Protein AF-0000000082408705 (afdb_homodimer)

Foldseek 3Di:
DQDLPPVSLVVVLVVCVVVVVVVSNVVSVVVVVVVVVVVVVVVVVVCVVPPDPPPVVVVVVVPPPPPDDDPDPPPPPDDDDDPD/DQDLPPVSLVVVLVVCVVVVVVVSNVVSVVVVVVVVVVVVVVVVVVCVVPPPPPPVVVVVVVPPPPPPDDPDPPPPPDDPDDDD

Organism: Rhodococcus erythropolis (NCBI:txid1833)

pLDDT: mean 76.35, std 26.1, range [29.44, 98.88]

Secondary structure (DSSP, 8-state):
----SHHHHHHHHHHHHHHT-HHHHHHHHHHHHHHHHHHHHHHHHHHHHHS---HHHHHTTT----------------------/----SHHHHHHHHHHHHHHT-HHHHHHHHHHHHHHHHHHHHHHHHHHHHHS---HHHHHTTT----------------------

Nearest PDB structures (foldseek):
  1s3q-assembly1_J-2  TM=5.072E-01  e=6.634E+00  Archaeoglobus fulgidus
  2jd7-assembly1_L  TM=4.928E-01  e=8.200E+00  Pyrococcus furiosus
  1s3q-assembly1_J-2  TM=5.118E-01  e=5.407E+00  Archaeoglobus fulgidus
  2jd7-assembly1_L  TM=4.930E-01  e=8.257E+00  Pyrococcus furiosus

Radius of gyration: 36.22 Å; Cα contacts (8 Å, |Δi|>4): 75; chains: 2; bounding box: 124×94×72 Å

Structure (mmCIF, N/CA/C/O backbone):
data_AF-0000000082408705-model_v1
#
loop_
_entity.id
_entity.type
_entity.pdbx_description
1 polymer 'Uncharacterized protein'
#
loop_
_atom_site.group_PDB
_atom_site.id
_atom_site.type_symbol
_atom_site.label_atom_id
_atom_site.label_alt_id
_atom_site.label_comp_id
_atom_site.label_asym_id
_atom_site.label_entity_id
_atom_site.label_seq_id
_atom_site.pdbx_PDB_ins_code
_atom_site.Cartn_x
_atom_site.Cartn_y
_atom_site.Cartn_z
_atom_site.occupancy
_atom_site.B_iso_or_equiv
_atom_site.auth_seq_id
_atom_site.auth_comp_id
_atom_site.auth_asym_id
_atom_site.auth_atom_id
_atom_site.pdbx_PDB_model_num
ATOM 1 N N . MET A 1 1 ? 10.82 -7.672 -14.852 1 83.12 1 MET A N 1
ATOM 2 C CA . MET A 1 1 ? 10.125 -6.781 -13.922 1 83.12 1 MET A CA 1
ATOM 3 C C . MET A 1 1 ? 8.633 -6.73 -14.234 1 83.12 1 MET A C 1
ATOM 5 O O . MET A 1 1 ? 8.242 -6.574 -15.391 1 83.12 1 MET A O 1
ATOM 9 N N . THR A 1 2 ? 7.863 -6.93 -13.172 1 97.81 2 THR A N 1
ATOM 10 C CA . THR A 1 2 ? 6.41 -6.996 -13.289 1 97.81 2 THR A CA 1
ATOM 11 C C . THR A 1 2 ? 5.809 -5.598 -13.367 1 97.81 2 THR A C 1
ATOM 13 O O . THR A 1 2 ? 6.207 -4.703 -12.617 1 97.81 2 THR A O 1
ATOM 16 N N . ASP A 1 3 ? 4.969 -5.367 -14.352 1 98.31 3 ASP A N 1
ATOM 17 C CA . ASP A 1 3 ? 4.242 -4.105 -14.461 1 98.31 3 ASP A CA 1
ATOM 18 C C . ASP A 1 3 ? 3.188 -3.984 -13.359 1 98.31 3 ASP A C 1
ATOM 20 O O . ASP A 1 3 ? 2.188 -4.707 -13.367 1 98.31 3 ASP A O 1
ATOM 24 N N . LEU A 1 4 ? 3.408 -3.07 -12.5 1 98.62 4 LEU A N 1
ATOM 25 C CA . LEU A 1 4 ? 2.492 -2.924 -11.375 1 98.62 4 LEU A CA 1
ATOM 26 C C . LEU A 1 4 ? 1.741 -1.599 -11.453 1 98.62 4 LEU A C 1
ATOM 28 O O . LEU A 1 4 ? 1.28 -1.079 -10.43 1 98.62 4 LEU A O 1
ATOM 32 N N . SER A 1 5 ? 1.693 -1.065 -12.633 1 98.38 5 SER A N 1
ATOM 33 C CA . SER A 1 5 ? 0.764 0.032 -12.883 1 98.38 5 SER A CA 1
ATOM 34 C C . SER A 1 5 ? -0.682 -0.412 -12.688 1 98.38 5 SER A C 1
ATOM 36 O O . SER A 1 5 ? -0.959 -1.606 -12.57 1 98.38 5 SER A O 1
ATOM 38 N N . PRO A 1 6 ? -1.569 0.552 -12.617 1 98.5 6 PRO A N 1
ATOM 39 C CA . PRO A 1 6 ? -2.967 0.141 -12.461 1 98.5 6 PRO A CA 1
ATOM 40 C C . PRO A 1 6 ? -3.424 -0.822 -13.555 1 98.5 6 PRO A C 1
ATOM 42 O O . PRO A 1 6 ? -4.113 -1.805 -13.273 1 98.5 6 PRO A O 1
ATOM 45 N N . GLN A 1 7 ? -3.059 -0.519 -14.703 1 98.25 7 GLN A N 1
ATOM 46 C CA . GLN A 1 7 ? -3.432 -1.389 -15.812 1 98.25 7 GLN A CA 1
ATOM 47 C C . GLN A 1 7 ? -2.74 -2.744 -15.703 1 98.25 7 GLN A C 1
ATOM 49 O O . GLN A 1 7 ? -3.35 -3.781 -15.969 1 98.25 7 GLN A O 1
ATOM 54 N N . GLY A 1 8 ? -1.463 -2.748 -15.359 1 98.69 8 GLY A N 1
ATOM 55 C CA . GLY A 1 8 ? -0.741 -3.996 -15.156 1 98.69 8 GLY A CA 1
ATOM 56 C C . GLY A 1 8 ? -1.348 -4.871 -14.078 1 98.69 8 GLY A C 1
ATOM 57 O O . GLY A 1 8 ? -1.511 -6.078 -14.266 1 98.69 8 GLY A O 1
ATOM 58 N N . ARG A 1 9 ? -1.718 -4.234 -13.008 1 98.75 9 ARG A N 1
ATOM 59 C CA . ARG A 1 9 ? -2.336 -4.961 -11.898 1 98.75 9 ARG A CA 1
ATOM 60 C C . ARG A 1 9 ? -3.682 -5.547 -12.312 1 98.75 9 ARG A C 1
ATOM 62 O O . ARG A 1 9 ? -4.008 -6.68 -11.961 1 98.75 9 ARG A O 1
ATOM 69 N N . ALA A 1 10 ? -4.406 -4.812 -13.094 1 98.62 10 ALA A N 1
ATOM 70 C CA . ALA A 1 10 ? -5.695 -5.293 -13.586 1 98.62 10 ALA A CA 1
ATOM 71 C C . ALA A 1 10 ? -5.523 -6.531 -14.461 1 98.62 10 ALA A C 1
ATOM 73 O O . ALA A 1 10 ? -6.277 -7.496 -14.344 1 98.62 10 ALA A O 1
ATOM 74 N N . HIS A 1 11 ? -4.488 -6.41 -15.266 1 98.75 11 HIS A N 1
ATOM 75 C CA . HIS A 1 11 ? -4.207 -7.547 -16.141 1 98.75 11 HIS A CA 1
ATOM 76 C C . HIS A 1 11 ? -3.758 -8.766 -15.336 1 98.75 11 HIS A C 1
ATOM 78 O O . HIS A 1 11 ? -4.23 -9.875 -15.57 1 98.75 11 HIS A O 1
ATOM 84 N N . LEU A 1 12 ? -2.914 -8.5 -14.375 1 98.75 12 LEU A N 1
ATOM 85 C CA . LEU A 1 12 ? -2.434 -9.57 -13.508 1 98.75 12 LEU A CA 1
ATOM 86 C C . LEU A 1 12 ? -3.588 -10.219 -12.75 1 98.75 12 LEU A C 1
ATOM 88 O O . LEU A 1 12 ? -3.672 -11.445 -12.664 1 98.75 12 LEU A O 1
ATOM 92 N N . ARG A 1 13 ? -4.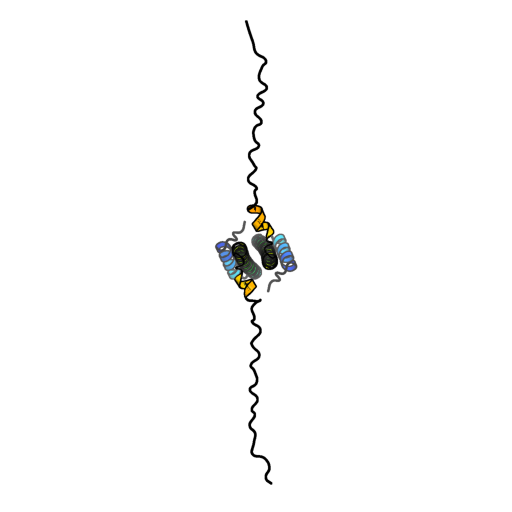441 -9.438 -12.32 1 98.69 13 ARG A N 1
ATOM 93 C CA . ARG A 1 13 ? -5.586 -9.938 -11.562 1 98.69 13 ARG A CA 1
ATOM 94 C C . ARG A 1 13 ? -6.488 -10.805 -12.438 1 98.69 13 ARG A C 1
ATOM 96 O O . ARG A 1 13 ? -6.926 -11.875 -12.016 1 98.69 13 ARG A O 1
ATOM 103 N N . LYS A 1 14 ? -6.727 -10.336 -13.562 1 98.75 14 LYS A N 1
ATOM 104 C CA . LYS A 1 14 ? -7.562 -11.094 -14.492 1 98.75 14 LYS A CA 1
ATOM 105 C C . LYS A 1 14 ? -6.953 -12.461 -14.789 1 98.75 14 LYS A C 1
ATOM 107 O O . LYS A 1 14 ? -7.652 -13.477 -14.773 1 98.75 14 LYS A O 1
ATOM 112 N N . ASN A 1 15 ? -5.676 -12.477 -15.086 1 98.56 15 ASN A N 1
ATOM 113 C CA . ASN A 1 15 ? -4.977 -13.734 -15.336 1 98.56 15 ASN A CA 1
ATOM 114 C C . ASN A 1 15 ? -5.035 -14.664 -14.133 1 98.56 15 ASN A C 1
ATOM 116 O O . ASN A 1 15 ? -5.312 -15.852 -14.273 1 98.56 15 ASN A O 1
ATOM 120 N N . ALA A 1 16 ? -4.809 -14.102 -13.008 1 98.62 16 ALA A N 1
ATOM 121 C CA . ALA A 1 16 ? -4.828 -14.883 -11.766 1 98.62 16 ALA A CA 1
ATOM 122 C C . ALA A 1 16 ? -6.203 -15.492 -11.531 1 98.62 16 ALA A C 1
ATOM 124 O O . ALA A 1 16 ? -6.312 -16.656 -11.133 1 98.62 16 ALA A O 1
ATOM 125 N N . GLN A 1 17 ? -7.219 -14.688 -11.812 1 98.44 17 GLN A N 1
ATOM 126 C CA . GLN A 1 17 ? -8.586 -15.188 -11.68 1 98.44 17 GLN A CA 1
ATOM 127 C C . GLN A 1 17 ? -8.844 -16.328 -12.656 1 98.44 17 GLN A C 1
ATOM 129 O O . GLN A 1 17 ? -9.461 -17.344 -12.289 1 98.44 17 GLN A O 1
ATOM 134 N N . SER A 1 18 ? -8.398 -16.125 -13.836 1 98.5 18 SER A N 1
ATOM 135 C CA . SER A 1 18 ? -8.617 -17.125 -14.875 1 98.5 18 SER A CA 1
ATOM 136 C C . SER A 1 18 ? -7.938 -18.453 -14.523 1 98.5 18 SER A C 1
ATOM 138 O O . SER A 1 18 ? -8.461 -19.516 -14.828 1 98.5 18 SER A O 1
ATOM 140 N N . TYR A 1 19 ? -6.844 -18.422 -13.867 1 97.5 19 TYR A N 1
ATOM 141 C CA . TYR A 1 19 ? -6.055 -19.609 -13.555 1 97.5 19 TYR A CA 1
ATOM 142 C C . TYR A 1 19 ? -6.332 -20.094 -12.133 1 97.5 19 TYR A C 1
ATOM 144 O O . TYR A 1 19 ? -5.773 -21.094 -11.695 1 97.5 19 TYR A O 1
ATOM 152 N N . GLY A 1 20 ? -7.098 -19.422 -11.391 1 97.5 20 GLY A N 1
ATOM 153 C CA . GLY A 1 20 ? -7.5 -19.844 -10.055 1 97.5 20 GLY A CA 1
ATOM 154 C C . GLY A 1 20 ? -6.438 -19.578 -9.008 1 97.5 20 GLY A C 1
ATOM 155 O O . GLY A 1 20 ? -6.32 -20.328 -8.031 1 97.5 20 GLY A O 1
ATOM 156 N N . ASP A 1 21 ? -5.59 -18.547 -9.211 1 97.75 21 ASP A N 1
ATOM 157 C CA . ASP A 1 21 ? -4.559 -18.172 -8.25 1 97.75 21 ASP A CA 1
ATOM 158 C C . ASP A 1 21 ? -5.109 -17.188 -7.211 1 97.75 21 ASP A C 1
ATOM 160 O O . ASP A 1 21 ? -4.922 -15.984 -7.324 1 97.75 21 ASP A O 1
ATOM 164 N N . ASP A 1 22 ? -5.602 -17.781 -6.25 1 97.94 22 ASP A N 1
ATOM 165 C CA . ASP A 1 22 ? -6.301 -17 -5.23 1 97.94 22 ASP A CA 1
ATOM 166 C C . ASP A 1 22 ? -5.32 -16.172 -4.402 1 97.94 22 ASP A C 1
ATOM 168 O O . ASP A 1 22 ? -5.656 -15.078 -3.938 1 97.94 22 ASP A O 1
ATOM 172 N N . VAL A 1 23 ? -4.137 -16.703 -4.262 1 98.56 23 VAL A N 1
ATOM 173 C CA . VAL A 1 23 ? -3.137 -15.992 -3.473 1 98.56 23 VAL A CA 1
ATOM 174 C C . VAL A 1 23 ? -2.766 -14.68 -4.168 1 98.56 23 VAL A C 1
ATOM 176 O O . VAL A 1 23 ? -2.77 -13.617 -3.543 1 98.56 23 VAL A O 1
ATOM 179 N N . LEU A 1 24 ? -2.516 -14.789 -5.402 1 98.69 24 LEU A N 1
ATOM 180 C CA . LEU A 1 24 ? -2.129 -13.594 -6.145 1 98.69 24 LEU A CA 1
ATOM 181 C C . LEU A 1 24 ? -3.281 -12.602 -6.211 1 98.69 24 LEU A C 1
ATOM 183 O O . LEU A 1 24 ? -3.068 -11.391 -6.109 1 98.69 24 LEU A O 1
ATOM 187 N N . VAL A 1 25 ? -4.48 -13.047 -6.352 1 98.81 25 VAL A N 1
ATOM 188 C CA . VAL A 1 25 ? -5.648 -12.172 -6.344 1 98.81 25 VAL A CA 1
ATOM 189 C C . VAL A 1 25 ? -5.742 -11.445 -5.008 1 98.81 25 VAL A C 1
ATOM 191 O O . VAL A 1 25 ? -5.91 -10.219 -4.969 1 98.81 25 VAL A O 1
ATOM 194 N N . ASP A 1 26 ? -5.559 -12.188 -3.957 1 98.81 26 ASP A N 1
ATOM 195 C CA . ASP A 1 26 ? -5.637 -11.602 -2.621 1 98.81 26 ASP A CA 1
ATOM 196 C C . ASP A 1 26 ? -4.562 -10.539 -2.426 1 98.81 26 ASP A C 1
ATOM 198 O O . ASP A 1 26 ? -4.828 -9.477 -1.865 1 98.81 26 ASP A O 1
ATOM 202 N N . VAL A 1 27 ? -3.41 -10.797 -2.852 1 98.88 27 VAL A N 1
ATOM 203 C CA . VAL A 1 27 ? -2.293 -9.883 -2.65 1 98.88 27 VAL A CA 1
ATOM 204 C C . VAL A 1 27 ? -2.484 -8.633 -3.51 1 98.88 27 VAL A C 1
ATOM 206 O O . VAL A 1 27 ? -2.217 -7.52 -3.062 1 98.88 27 VAL A O 1
ATOM 209 N N . LEU A 1 28 ? -2.941 -8.836 -4.715 1 98.88 28 LEU A N 1
ATOM 210 C CA . LEU A 1 28 ? -3.215 -7.703 -5.59 1 98.88 28 LEU A CA 1
ATOM 211 C C . LEU A 1 28 ? -4.324 -6.828 -5.016 1 98.88 28 LEU A C 1
ATOM 213 O O . LEU A 1 28 ? -4.242 -5.598 -5.074 1 98.88 28 LEU A O 1
ATOM 217 N N . ASP A 1 29 ? -5.289 -7.426 -4.449 1 98.75 29 ASP A N 1
ATOM 218 C CA . ASP A 1 29 ? -6.359 -6.668 -3.809 1 98.75 29 ASP A CA 1
ATOM 219 C C . ASP A 1 29 ? -5.832 -5.871 -2.617 1 98.75 29 ASP A C 1
ATOM 221 O O . ASP A 1 29 ? -6.211 -4.715 -2.422 1 98.75 29 ASP A O 1
ATOM 225 N N . ALA A 1 30 ? -5.047 -6.469 -1.867 1 98.88 30 ALA A N 1
ATOM 226 C CA . ALA A 1 30 ? -4.445 -5.797 -0.719 1 98.88 30 ALA A CA 1
ATOM 227 C C . ALA A 1 30 ? -3.562 -4.633 -1.164 1 98.88 30 ALA A C 1
ATOM 229 O O . ALA A 1 30 ? -3.555 -3.574 -0.532 1 98.88 30 ALA A O 1
ATOM 230 N N . LEU A 1 31 ? -2.855 -4.863 -2.172 1 98.88 31 LEU A N 1
ATOM 231 C CA . LEU A 1 31 ? -2.012 -3.805 -2.713 1 98.88 31 LEU A CA 1
ATOM 232 C C . LEU A 1 31 ? -2.855 -2.617 -3.164 1 98.88 31 LEU A C 1
ATOM 234 O O . LEU A 1 31 ? -2.549 -1.47 -2.832 1 98.88 31 LEU A O 1
ATOM 238 N N . ASP A 1 32 ? -3.885 -2.867 -3.895 1 98.88 32 ASP A N 1
ATOM 239 C CA . ASP A 1 32 ? -4.77 -1.799 -4.348 1 98.88 32 ASP A CA 1
ATOM 240 C C . ASP A 1 32 ? -5.352 -1.027 -3.166 1 98.88 32 ASP A C 1
ATOM 242 O O . ASP A 1 32 ? -5.398 0.205 -3.184 1 98.88 32 ASP A O 1
ATOM 246 N N . ALA A 1 33 ? -5.75 -1.701 -2.189 1 98.81 33 ALA A N 1
ATOM 247 C CA . ALA A 1 33 ? -6.305 -1.067 -0.997 1 98.81 33 ALA A CA 1
ATOM 248 C C . ALA A 1 33 ? -5.266 -0.188 -0.308 1 98.81 33 ALA A C 1
ATOM 250 O O . ALA A 1 33 ? -5.562 0.941 0.089 1 98.81 33 ALA A O 1
ATOM 251 N N . ALA A 1 34 ? -4.109 -0.71 -0.189 1 98.88 34 ALA A N 1
ATOM 252 C CA . ALA A 1 34 ? -3.037 0.035 0.466 1 98.88 34 ALA A CA 1
ATOM 253 C C . ALA A 1 34 ? -2.689 1.298 -0.318 1 98.88 34 ALA A C 1
ATOM 255 O O . ALA A 1 34 ? -2.471 2.359 0.27 1 98.88 34 ALA A O 1
ATOM 256 N N . LEU A 1 35 ? -2.676 1.173 -1.611 1 98.88 35 LEU A N 1
ATOM 257 C CA . LEU A 1 35 ? -2.359 2.314 -2.463 1 98.88 35 LEU A CA 1
ATOM 258 C C . LEU A 1 35 ? -3.451 3.375 -2.377 1 98.88 35 LEU A C 1
ATOM 260 O O . LEU A 1 35 ? -3.158 4.574 -2.355 1 98.88 35 LEU A O 1
ATOM 264 N N . ASN A 1 36 ? -4.621 2.984 -2.355 1 98.81 36 ASN A N 1
ATOM 265 C CA . ASN A 1 36 ? -5.734 3.918 -2.211 1 98.81 36 ASN A CA 1
ATOM 266 C C . ASN A 1 36 ? -5.684 4.648 -0.874 1 98.81 36 ASN A C 1
ATOM 268 O O . ASN A 1 36 ? -5.855 5.867 -0.821 1 98.81 36 ASN A O 1
ATOM 272 N N . GLU A 1 37 ? -5.461 3.939 0.193 1 98.81 37 GLU A N 1
ATOM 273 C CA . GLU A 1 37 ? -5.355 4.539 1.52 1 98.81 37 GLU A CA 1
ATOM 274 C C . GLU A 1 37 ? -4.188 5.52 1.59 1 98.81 37 GLU A C 1
ATOM 276 O O . GLU A 1 37 ? -4.32 6.613 2.148 1 98.81 37 GLU A O 1
ATOM 281 N N . ARG A 1 38 ? -3.123 5.117 1.07 1 98.75 38 ARG A N 1
ATOM 282 C CA . ARG A 1 38 ? -1.954 5.984 0.983 1 98.75 38 ARG A CA 1
ATOM 283 C C . ARG A 1 38 ? -2.299 7.301 0.291 1 98.75 38 ARG A C 1
ATOM 285 O O . ARG A 1 38 ? -1.938 8.375 0.773 1 98.75 38 ARG A O 1
ATOM 292 N N . ASP A 1 39 ? -2.951 7.195 -0.797 1 98.56 39 ASP A N 1
ATOM 293 C CA . ASP A 1 39 ? -3.309 8.383 -1.567 1 98.56 39 ASP A CA 1
ATOM 294 C C . ASP A 1 39 ? -4.281 9.266 -0.792 1 98.56 39 ASP A C 1
ATOM 296 O O . ASP A 1 39 ? -4.164 10.492 -0.809 1 98.56 39 ASP A O 1
ATOM 300 N N . GLU A 1 40 ? -5.188 8.703 -0.111 1 98.62 40 GLU A N 1
ATOM 301 C CA . GLU A 1 40 ? -6.137 9.453 0.71 1 98.62 40 GLU A CA 1
ATOM 302 C C . GLU A 1 40 ? -5.426 10.188 1.843 1 98.62 40 GLU A C 1
ATOM 304 O O . GLU A 1 40 ? -5.707 11.359 2.1 1 98.62 40 GLU A O 1
ATOM 309 N N . LEU A 1 41 ? -4.527 9.484 2.422 1 98.56 41 LEU A N 1
ATOM 310 C CA . LEU A 1 41 ? -3.762 10.086 3.51 1 98.56 41 LEU A CA 1
ATOM 311 C C . LEU A 1 41 ? -2.865 11.203 2.986 1 98.56 41 LEU A C 1
ATOM 313 O O . LEU A 1 41 ? -2.719 12.242 3.637 1 98.56 41 LEU A O 1
ATOM 317 N N . ARG A 1 42 ? -2.307 10.945 1.945 1 98.44 42 ARG A N 1
ATOM 318 C CA . ARG A 1 42 ? -1.498 11.977 1.313 1 98.44 42 ARG A CA 1
ATOM 319 C C . ARG A 1 42 ? -2.326 13.234 1.05 1 98.44 42 ARG A C 1
ATOM 321 O O . ARG A 1 42 ? -1.898 14.344 1.369 1 98.44 42 ARG A O 1
ATOM 328 N N . ASP A 1 43 ? -3.48 13.086 0.515 1 97.88 43 ASP A N 1
ATOM 329 C CA . ASP A 1 43 ? -4.367 14.211 0.226 1 97.88 43 ASP A CA 1
ATOM 330 C C . ASP A 1 43 ? -4.77 14.93 1.508 1 97.88 43 ASP A C 1
ATOM 332 O O . ASP A 1 43 ? -4.793 16.156 1.551 1 97.88 43 ASP A O 1
ATOM 336 N N . ALA A 1 44 ? -5.062 14.148 2.484 1 96.75 44 ALA A N 1
ATOM 337 C CA . ALA A 1 44 ? -5.441 14.719 3.773 1 96.75 44 ALA A CA 1
ATOM 338 C C . ALA A 1 44 ? -4.297 15.539 4.363 1 96.75 44 ALA A C 1
ATOM 340 O O . ALA A 1 44 ? -4.52 16.641 4.883 1 96.75 44 ALA A O 1
ATOM 341 N N . LEU A 1 45 ? -3.174 15.031 4.254 1 95.5 45 LEU A N 1
ATOM 342 C CA . LEU A 1 45 ? -1.989 15.703 4.781 1 95.5 45 LEU A CA 1
ATOM 343 C C . LEU A 1 45 ? -1.722 17 4.035 1 95.5 45 LEU A C 1
ATOM 345 O O . LEU A 1 45 ? -1.467 18.047 4.652 1 95.5 45 LEU A O 1
ATOM 349 N N . VAL A 1 46 ? -1.792 16.984 2.812 1 95.62 46 VAL A N 1
ATOM 350 C CA . VAL A 1 46 ? -1.574 18.156 1.969 1 95.62 46 VAL A CA 1
ATOM 351 C C . VAL A 1 46 ? -2.605 19.234 2.301 1 95.62 46 VAL A C 1
ATOM 353 O O . VAL A 1 46 ? -2.258 20.406 2.471 1 95.62 46 VAL A O 1
ATOM 356 N N . ASN A 1 47 ? -3.818 18.859 2.426 1 93.62 47 ASN A N 1
ATOM 357 C CA . ASN A 1 47 ? -4.887 19.781 2.785 1 93.62 47 ASN A CA 1
ATOM 358 C C . ASN A 1 47 ? -4.633 20.422 4.141 1 93.62 47 ASN A C 1
ATOM 360 O O . ASN A 1 47 ? -4.832 21.641 4.305 1 93.62 47 ASN A O 1
ATOM 364 N N . ARG A 1 48 ? -4.102 19.641 5.035 1 89.94 48 ARG A N 1
ATOM 365 C CA . ARG A 1 48 ? -3.836 20.141 6.379 1 89.94 48 ARG A CA 1
ATOM 366 C C . ARG A 1 48 ? -2.689 21.156 6.367 1 89.94 48 ARG A C 1
ATOM 368 O O . ARG A 1 48 ? -2.686 22.109 7.152 1 89.94 48 ARG A O 1
ATOM 375 N N . ILE A 1 49 ? -1.807 20.938 5.59 1 86.44 49 ILE A N 1
ATOM 376 C CA . ILE A 1 49 ? -0.634 21.812 5.504 1 86.44 49 ILE A CA 1
ATOM 377 C C . ILE A 1 49 ? -1.024 23.141 4.887 1 86.44 49 ILE A C 1
ATOM 379 O O . ILE A 1 49 ? -0.553 24.203 5.324 1 86.44 49 ILE A O 1
ATOM 383 N N . PHE A 1 50 ? -1.897 23.188 4.086 1 85.25 50 PHE A N 1
ATOM 384 C CA . PHE A 1 50 ? -2.164 24.406 3.326 1 85.25 50 PHE A CA 1
ATOM 385 C C . PHE A 1 50 ? -3.467 25.047 3.779 1 85.25 50 PHE A C 1
ATOM 387 O O . PHE A 1 50 ? -3.822 26.141 3.312 1 85.25 50 PHE A O 1
ATOM 394 N N . THR A 1 51 ? -4.203 24.328 4.531 1 76.19 51 THR A N 1
ATOM 395 C CA . THR A 1 51 ? -5.379 24.984 5.098 1 76.19 51 THR A CA 1
ATOM 396 C C . THR A 1 51 ? -5.02 25.734 6.375 1 76.19 51 THR A C 1
ATOM 398 O O . THR A 1 51 ? -4.316 25.203 7.238 1 76.19 51 THR A O 1
ATOM 401 N N . THR A 1 52 ? -4.883 27.109 6.457 1 62.69 52 THR A N 1
ATOM 402 C CA . THR A 1 52 ? -4.691 28 7.598 1 62.69 52 THR A CA 1
ATOM 403 C C . THR A 1 52 ? -5.719 27.719 8.688 1 62.69 52 THR A C 1
ATOM 405 O O . THR A 1 52 ? -6.914 27.594 8.406 1 62.69 52 THR A O 1
ATOM 408 N N . PRO A 1 53 ? -5.234 27.109 9.812 1 56.91 53 PRO A N 1
ATOM 409 C CA . PRO A 1 53 ? -6.242 26.906 10.859 1 56.91 53 PRO A CA 1
ATOM 410 C C . PRO A 1 53 ? -7.266 28.031 10.93 1 56.91 53 PRO A C 1
ATOM 412 O O . PRO A 1 53 ? -6.891 29.219 10.945 1 56.91 53 PRO A O 1
ATOM 415 N N . SER A 1 54 ? -8.211 28.031 10.242 1 50.34 54 SER A N 1
ATOM 416 C CA . SER A 1 54 ? -9.18 29.094 10.484 1 50.34 54 SER A CA 1
ATOM 417 C C . SER A 1 54 ? -9.438 29.281 11.969 1 50.34 54 SER A C 1
ATOM 419 O O . SER A 1 54 ? -9.641 28.297 12.703 1 50.34 54 SER A O 1
ATOM 421 N N . THR A 1 55 ? -9.078 30.438 12.57 1 49.19 55 THR A N 1
ATOM 422 C CA . THR A 1 55 ? -9.43 30.906 13.906 1 49.19 55 THR A CA 1
ATOM 423 C C . THR A 1 55 ? -10.805 30.391 14.32 1 49.19 55 THR A C 1
ATOM 425 O O . THR A 1 55 ? -11.164 30.422 15.5 1 49.19 55 THR A O 1
ATOM 428 N N . GLU A 1 56 ? -11.68 30.203 13.336 1 49.66 56 GLU A N 1
ATOM 429 C CA . GLU A 1 56 ? -13.086 29.969 13.664 1 49.66 56 GLU A CA 1
ATOM 430 C C . GLU A 1 56 ? -13.297 28.578 14.242 1 49.66 56 GLU A C 1
A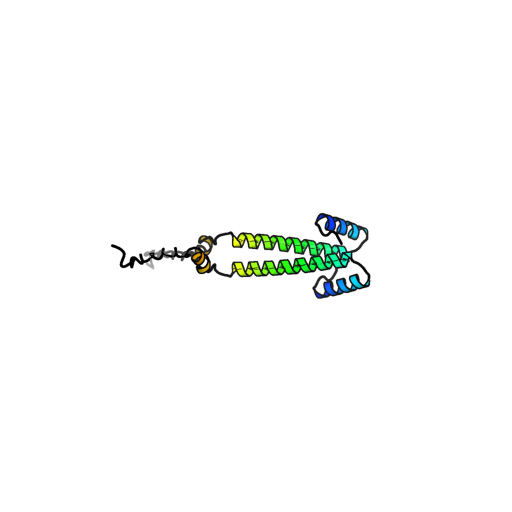TOM 432 O O . GLU A 1 56 ? -14.242 28.359 15.008 1 49.66 56 GLU A O 1
ATOM 437 N N . ASP A 1 57 ? -12.633 27.594 13.938 1 48.09 57 ASP A N 1
ATOM 438 C CA . ASP A 1 57 ? -12.883 26.312 14.57 1 48.09 57 ASP A CA 1
ATOM 439 C C . ASP A 1 57 ? -12.344 26.266 15.992 1 48.09 57 ASP A C 1
ATOM 441 O O . ASP A 1 57 ? -12.781 25.453 16.812 1 48.09 57 ASP A O 1
ATOM 445 N N . ALA A 1 58 ? -11.391 27.016 16.344 1 45.69 58 ALA A N 1
ATOM 446 C CA . ALA A 1 58 ? -10.961 27.188 17.734 1 45.69 58 ALA A CA 1
ATOM 447 C C . ALA A 1 58 ? -12.016 27.922 18.547 1 45.69 58 ALA A C 1
ATOM 449 O O . ALA A 1 58 ? -12.086 27.766 19.766 1 45.69 58 ALA A O 1
ATOM 450 N N . ILE A 1 59 ? -12.734 28.906 17.922 1 44.47 59 ILE A N 1
ATOM 451 C CA . ILE A 1 59 ? -13.688 29.734 18.656 1 44.47 59 ILE A CA 1
ATOM 452 C C . ILE A 1 59 ? -15 28.969 18.844 1 44.47 59 ILE A C 1
ATOM 454 O O . ILE A 1 59 ? -15.797 29.297 19.719 1 44.47 59 ILE A O 1
ATOM 458 N N . SER A 1 60 ? -15.297 28.047 18.031 1 47.5 60 SER A N 1
ATOM 459 C CA . SER A 1 60 ? -16.641 27.484 18.203 1 47.5 60 SER A CA 1
ATOM 460 C C . SER A 1 60 ? -16.719 26.625 19.453 1 47.5 60 SER A C 1
ATOM 462 O O . SER A 1 60 ? -17.812 26.297 19.906 1 47.5 60 SER A O 1
ATOM 464 N N . GLU A 1 61 ? -15.656 25.969 19.734 1 48.28 61 GLU A N 1
ATOM 465 C CA . GLU A 1 61 ? -15.828 25.172 20.953 1 48.28 61 GLU A CA 1
ATOM 466 C C . GLU A 1 61 ? -15.945 26.078 22.172 1 48.28 61 GLU A C 1
ATOM 468 O O . GLU A 1 61 ? -16.359 25.625 23.25 1 48.28 61 GLU A O 1
ATOM 473 N N . ARG A 1 62 ? -15.297 27.234 22.031 1 45.12 62 ARG A N 1
ATOM 474 C CA . ARG A 1 62 ? -15.344 28.031 23.25 1 45.12 62 ARG A CA 1
ATOM 475 C C . ARG A 1 62 ? -16.734 28.625 23.469 1 45.12 62 ARG A C 1
ATOM 477 O O . ARG A 1 62 ? -17.094 28.969 24.594 1 45.12 62 ARG A O 1
ATOM 484 N N . ALA A 1 63 ? -17.516 28.922 22.375 1 44.97 63 ALA A N 1
ATOM 485 C CA . ALA A 1 63 ? -18.625 29.812 22.672 1 44.97 63 ALA A CA 1
ATOM 486 C C . ALA A 1 63 ? -19.844 29.031 23.156 1 44.97 63 ALA A C 1
ATOM 488 O O . ALA A 1 63 ? -20.891 29.031 22.5 1 44.97 63 ALA A O 1
ATOM 489 N N . GLU A 1 64 ? -19.812 27.812 23.641 1 45.34 64 GLU A N 1
ATOM 490 C CA . GLU A 1 64 ? -21.141 27.453 24.156 1 45.34 64 GLU A CA 1
ATOM 491 C C . GLU A 1 64 ? -21.625 28.5 25.156 1 45.34 64 GLU A C 1
ATOM 493 O O . GLU A 1 64 ? -21.016 28.703 26.203 1 45.34 64 GLU A O 1
ATOM 498 N N . PRO A 1 65 ? -22.266 29.578 24.688 1 45.75 65 PRO A N 1
ATOM 499 C CA . PRO A 1 65 ? -22.828 30.578 25.609 1 45.75 65 PRO A CA 1
ATOM 500 C C . PRO A 1 65 ? -23.625 29.953 26.75 1 45.75 65 PRO A C 1
ATOM 502 O O . PRO A 1 65 ? -24.172 28.859 26.578 1 45.75 65 PRO A O 1
ATOM 505 N N . THR A 1 66 ? -23.234 30.125 28.016 1 46.97 66 THR A N 1
ATOM 506 C CA . THR A 1 66 ? -23.922 29.938 29.281 1 46.97 66 THR A CA 1
ATOM 507 C C . THR A 1 66 ? -25.391 30.344 29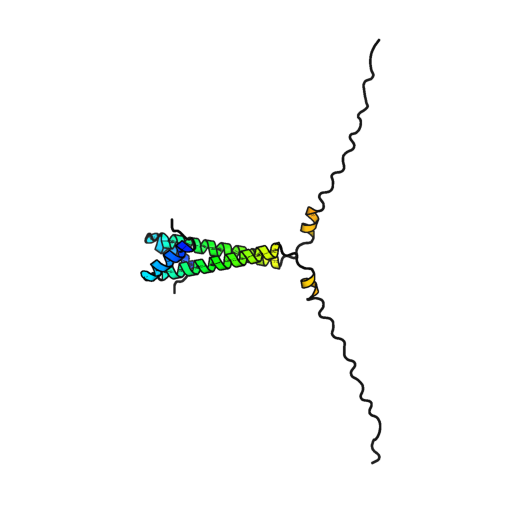.172 1 46.97 66 THR A C 1
ATOM 509 O O . THR A 1 66 ? -25.688 31.5 28.875 1 46.97 66 THR A O 1
ATOM 512 N N . SER A 1 67 ? -26.328 29.5 28.562 1 45.09 67 SER A N 1
ATOM 513 C CA . SER A 1 67 ? -27.781 29.641 28.547 1 45.09 67 SER A CA 1
ATOM 514 C C . SER A 1 67 ? -28.297 30.312 29.812 1 45.09 67 SER A C 1
ATOM 516 O O . SER A 1 67 ? -27.891 29.938 30.922 1 45.09 67 SER A O 1
ATOM 518 N N . LEU A 1 68 ? -28.938 31.469 29.641 1 45.41 68 LEU A N 1
ATOM 519 C CA . LEU A 1 68 ? -29.656 32.406 30.469 1 45.41 68 LEU A CA 1
ATOM 520 C C . LEU A 1 68 ? -30.688 31.703 31.344 1 45.41 68 LEU A C 1
ATOM 522 O O . LEU A 1 68 ? -31.5 30.922 30.844 1 45.41 68 LEU A O 1
ATOM 526 N N . ALA A 1 69 ? -30.469 31.562 32.656 1 48.19 69 ALA A N 1
ATOM 527 C CA . ALA A 1 69 ? -31.391 31.203 33.719 1 48.19 69 ALA A CA 1
ATOM 528 C C . ALA A 1 69 ? -32.75 31.875 33.531 1 48.19 69 ALA A C 1
ATOM 530 O O . ALA A 1 69 ? -32.844 33.094 33.406 1 48.19 69 ALA A O 1
ATOM 531 N N . ARG A 1 70 ? -33.719 31.188 32.906 1 49.03 70 ARG A N 1
ATOM 532 C CA . ARG A 1 70 ? -35.094 31.656 32.812 1 49.03 70 ARG A CA 1
ATOM 533 C C . ARG A 1 70 ? -35.656 31.984 34.219 1 49.03 70 ARG A C 1
ATOM 535 O O . ARG A 1 70 ? -35.562 31.172 35.125 1 49.03 70 ARG A O 1
ATOM 542 N N . PRO A 1 71 ? -35.938 33.188 34.594 1 45.94 71 PRO A N 1
ATOM 543 C CA . PRO A 1 71 ? -36.594 33.562 35.875 1 45.94 71 PRO A CA 1
ATOM 544 C C . PRO A 1 71 ? -37.938 32.875 36.062 1 45.94 71 PRO A C 1
ATOM 546 O O . PRO A 1 71 ? -38.688 32.656 35.094 1 45.94 71 PRO A O 1
ATOM 549 N N . GLU A 1 72 ? -38.062 31.812 36.844 1 41.09 72 GLU A N 1
ATOM 550 C CA . GLU A 1 72 ? -39.312 31.172 37.281 1 41.09 72 GLU A CA 1
ATOM 551 C C . GLU A 1 72 ? -40.312 32.188 37.812 1 41.09 72 GLU A C 1
ATOM 553 O O . GLU A 1 72 ? -39.969 33.031 38.656 1 41.09 72 GLU A O 1
ATOM 558 N N . SER A 1 73 ? -41.312 32.719 37.125 1 41.16 73 SER A N 1
ATOM 559 C CA . SER A 1 73 ? -42.469 33.562 37.469 1 41.16 73 SER A CA 1
ATOM 560 C C . SER A 1 73 ? -43.25 32.969 38.656 1 41.16 73 SER A C 1
ATOM 562 O O . SER A 1 73 ? -43.594 31.781 38.625 1 41.16 73 SER A O 1
ATOM 564 N N . SER A 1 74 ? -43.156 33.531 39.906 1 44.41 74 SER A N 1
ATOM 565 C CA . SER A 1 74 ? -43.875 33.375 41.188 1 44.41 74 SER A CA 1
ATOM 566 C C . SER A 1 74 ? -45.375 33.5 40.969 1 44.41 74 SER A C 1
ATOM 568 O O . SER A 1 74 ? -45.875 34.562 40.531 1 44.41 74 SER A O 1
ATOM 570 N N . GLU A 1 75 ? -46.094 32.5 40.656 1 43.66 75 GLU A N 1
ATOM 571 C CA . GLU A 1 75 ? -47.562 32.438 40.688 1 43.66 75 GLU A CA 1
ATOM 572 C C . GLU A 1 75 ? -48.094 32.875 42.031 1 43.66 75 GLU A C 1
ATOM 574 O O . GLU A 1 75 ? -47.906 32.188 43.031 1 43.66 75 GLU A O 1
ATOM 579 N N . MET A 1 76 ? -48.25 34.125 42.438 1 43.56 76 MET A N 1
ATOM 580 C CA . MET A 1 76 ? -48.812 34.75 43.625 1 43.56 76 MET A CA 1
ATOM 581 C C . MET A 1 76 ? -50.281 34.438 43.75 1 43.56 76 MET A C 1
ATOM 583 O O . MET A 1 76 ? -51.125 35.312 43.531 1 43.56 76 MET A O 1
ATOM 587 N N . LEU A 1 77 ? -50.969 33.656 43.062 1 44 77 LEU A N 1
ATOM 588 C CA . LEU A 1 77 ? -52.406 33.844 43.281 1 44 77 LEU A CA 1
ATOM 589 C C . LEU A 1 77 ? -52.781 33.656 44.75 1 44 77 LEU A C 1
ATOM 591 O O . LEU A 1 77 ? -52.438 32.625 45.344 1 44 77 LEU A O 1
ATOM 595 N N . ARG A 1 78 ? -53.281 34.719 45.531 1 40.53 78 ARG A N 1
ATOM 596 C CA . ARG A 1 78 ? -53.688 35.219 46.812 1 40.53 78 ARG A CA 1
ATOM 597 C C . ARG A 1 78 ? -54.781 34.375 47.406 1 40.53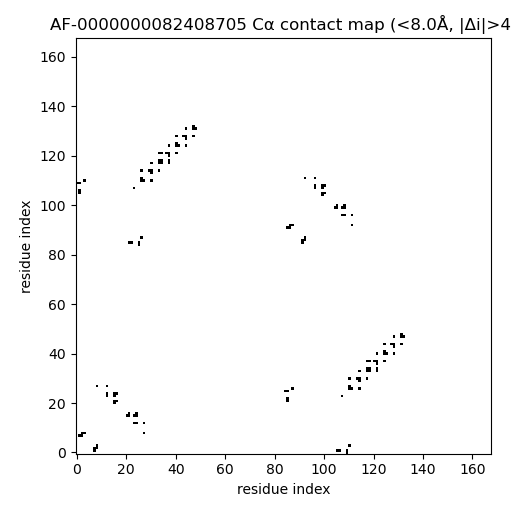 78 ARG A C 1
ATOM 599 O O . ARG A 1 78 ? -54.688 33.938 48.562 1 40.53 78 ARG A O 1
ATOM 606 N N . SER A 1 79 ? -56.031 34.688 47.094 1 39.84 79 SER A N 1
ATOM 607 C CA . SER A 1 79 ? -57.031 35.094 48.062 1 39.84 79 SER A CA 1
ATOM 608 C C . SER A 1 79 ? -57.719 33.906 48.719 1 39.84 79 SER A C 1
ATOM 610 O O . SER A 1 79 ? -57.938 33.906 49.938 1 39.84 79 SER A O 1
ATOM 612 N N . GLY A 1 80 ? -58.562 33.312 47.969 1 41.34 80 GLY A N 1
ATOM 613 C CA . GLY A 1 80 ? -59.906 33.156 48.531 1 41.34 80 GLY A CA 1
ATOM 614 C C . GLY A 1 80 ? -60 32.031 49.531 1 41.34 80 GLY A C 1
ATOM 615 O O . GLY A 1 80 ? -60.094 30.875 49.188 1 41.34 80 GLY A O 1
ATOM 616 N N . ASN A 1 81 ? -59.062 32 50.438 1 34.56 81 ASN A N 1
ATOM 617 C CA . ASN A 1 81 ? -59.219 30.938 51.438 1 34.56 81 ASN A CA 1
ATOM 618 C C . ASN A 1 81 ? -60.625 30.922 52 1 34.56 81 ASN A C 1
ATOM 620 O O . ASN A 1 81 ? -61.344 31.922 51.938 1 34.56 81 ASN A O 1
ATOM 624 N N . LYS A 1 82 ? -60.531 30.375 53.188 1 39.72 82 LYS A N 1
ATOM 625 C CA . LYS A 1 82 ? -61.125 29.281 53.938 1 39.72 82 LYS A CA 1
ATOM 626 C C . LYS A 1 82 ? -62.312 29.75 54.781 1 39.72 82 LYS A C 1
ATOM 628 O O . LYS A 1 82 ? -62.156 30.281 55.875 1 39.72 82 LYS A O 1
ATOM 633 N N . GLY A 1 83 ? -63.219 30.703 54.188 1 35.41 83 GLY A N 1
ATOM 634 C CA . GLY A 1 83 ? -64.312 30.891 55.125 1 35.41 83 GLY A CA 1
ATOM 635 C C . GLY A 1 83 ? -65 29.594 55.438 1 35.41 83 GLY A C 1
ATOM 636 O O . GLY A 1 83 ? -66 29.609 56.188 1 35.41 83 GLY A O 1
ATOM 637 N N . LEU A 1 84 ? -64.438 28.422 55.406 1 29.83 84 LEU A N 1
ATOM 638 C CA . LEU A 1 84 ? -65.25 27.594 56.312 1 29.83 84 LEU A CA 1
ATOM 639 C C . LEU A 1 84 ? -64.938 27.922 57.75 1 29.83 84 LEU A C 1
ATOM 641 O O . LEU A 1 84 ? -63.75 28.172 58.125 1 29.83 84 LEU A O 1
ATOM 645 N N . MET B 1 1 ? -8.773 -17.906 2.607 1 83.56 1 ME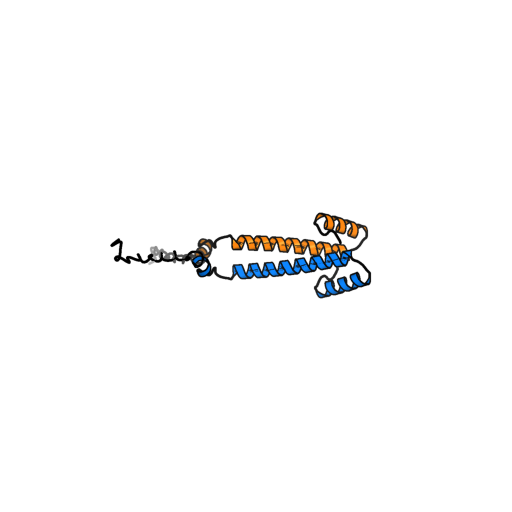T B N 1
ATOM 646 C CA . MET B 1 1 ? -8.266 -16.531 2.725 1 83.56 1 MET B CA 1
ATOM 647 C C . MET B 1 1 ? -6.785 -16.531 3.086 1 83.56 1 MET B C 1
ATOM 649 O O . MET B 1 1 ? -6.359 -17.266 3.982 1 83.56 1 MET B O 1
ATOM 653 N N . THR B 1 2 ? -6.043 -15.742 2.328 1 97.94 2 THR B N 1
ATOM 654 C CA . THR B 1 2 ? -4.594 -15.672 2.471 1 97.94 2 THR B CA 1
ATOM 655 C C . THR B 1 2 ? -4.211 -14.789 3.652 1 97.94 2 THR B C 1
ATOM 657 O O . THR B 1 2 ? -4.793 -13.719 3.852 1 97.94 2 THR B O 1
ATOM 660 N N . ASP B 1 3 ? -3.359 -15.305 4.508 1 98.25 3 ASP B N 1
ATOM 661 C CA . ASP B 1 3 ? -2.834 -14.5 5.609 1 98.25 3 ASP B CA 1
ATOM 662 C C . ASP B 1 3 ? -1.89 -13.414 5.098 1 98.25 3 ASP B C 1
ATOM 664 O O . ASP B 1 3 ? -0.795 -13.711 4.617 1 98.25 3 ASP B O 1
ATOM 668 N N . LEU B 1 4 ? -2.307 -12.211 5.246 1 98.62 4 LEU B N 1
ATOM 669 C CA . LEU B 1 4 ? -1.505 -11.109 4.73 1 98.62 4 LEU B CA 1
ATOM 670 C C . LEU B 1 4 ? -0.967 -10.25 5.867 1 98.62 4 LEU B C 1
ATOM 672 O O . LEU B 1 4 ? -0.669 -9.07 5.668 1 98.62 4 LEU B O 1
ATOM 676 N N . SER B 1 5 ? -0.918 -10.836 7.023 1 98.38 5 SER B N 1
ATOM 677 C CA . SER B 1 5 ? -0.157 -10.219 8.102 1 98.38 5 SER B CA 1
ATOM 678 C C . SER B 1 5 ? 1.321 -10.109 7.746 1 98.38 5 SER B C 1
ATOM 680 O O . SER B 1 5 ? 1.774 -10.703 6.77 1 98.38 5 SER B O 1
ATOM 682 N N . PRO B 1 6 ? 2.047 -9.336 8.523 1 98.5 6 PRO B N 1
ATOM 683 C CA . PRO B 1 6 ? 3.475 -9.242 8.211 1 98.5 6 PRO B CA 1
ATOM 684 C C . PRO B 1 6 ? 4.16 -10.602 8.172 1 98.5 6 PRO B C 1
ATOM 686 O O . PRO B 1 6 ? 4.965 -10.867 7.273 1 98.5 6 PRO B O 1
ATOM 689 N N . GLN B 1 7 ? 3.84 -11.367 9.086 1 98.31 7 GLN B N 1
ATOM 690 C CA . GLN B 1 7 ? 4.43 -12.703 9.125 1 98.31 7 GLN B CA 1
ATOM 691 C C . GLN B 1 7 ? 3.945 -13.555 7.957 1 98.31 7 GLN B C 1
ATOM 693 O O . GLN B 1 7 ? 4.727 -14.297 7.355 1 98.31 7 GLN B O 1
ATOM 698 N N . GLY B 1 8 ? 2.668 -13.492 7.637 1 98.69 8 GLY B N 1
ATOM 699 C CA . GLY B 1 8 ? 2.131 -14.203 6.488 1 98.69 8 GLY B CA 1
ATOM 700 C C . GLY B 1 8 ? 2.775 -13.805 5.176 1 98.69 8 GLY B C 1
ATOM 701 O O . GLY B 1 8 ? 3.137 -14.656 4.367 1 98.69 8 GLY B O 1
ATOM 702 N N . ARG B 1 9 ? 2.955 -12.523 5.039 1 98.75 9 ARG B N 1
ATOM 703 C CA . ARG B 1 9 ? 3.586 -12.016 3.826 1 98.75 9 ARG B CA 1
ATOM 704 C C . ARG B 1 9 ? 5.035 -12.484 3.723 1 98.75 9 ARG B C 1
ATOM 706 O O . ARG B 1 9 ? 5.496 -12.852 2.639 1 98.75 9 ARG B O 1
ATOM 713 N N . ALA B 1 10 ? 5.719 -12.516 4.824 1 98.69 10 ALA B N 1
ATOM 714 C CA . ALA B 1 10 ? 7.105 -12.984 4.844 1 98.69 10 ALA B CA 1
ATOM 715 C C . ALA B 1 10 ? 7.195 -14.445 4.418 1 98.69 10 ALA B C 1
ATOM 717 O O . ALA B 1 10 ? 8.078 -14.82 3.641 1 98.69 10 ALA B O 1
ATOM 718 N N . HIS B 1 11 ? 6.227 -15.164 4.945 1 98.75 11 HIS B N 1
ATOM 719 C CA . HIS B 1 11 ? 6.195 -16.578 4.59 1 98.75 11 HIS B CA 1
ATOM 720 C C . HIS B 1 11 ? 5.871 -16.766 3.111 1 98.75 11 HIS B C 1
ATOM 722 O O . HIS B 1 11 ? 6.531 -17.547 2.422 1 98.75 11 HIS B O 1
ATOM 728 N N . LEU B 1 12 ? 4.91 -16.016 2.668 1 98.75 12 LEU B N 1
ATOM 729 C CA . LEU B 1 12 ? 4.523 -16.062 1.263 1 98.75 12 LEU B CA 1
ATOM 730 C C . LEU B 1 12 ? 5.691 -15.672 0.362 1 98.75 12 LEU B C 1
ATOM 732 O O . LEU B 1 12 ? 5.953 -16.344 -0.642 1 98.75 12 LEU B O 1
ATOM 736 N N . ARG B 1 13 ? 6.371 -14.734 0.747 1 98.69 13 ARG B N 1
ATOM 737 C CA . ARG B 1 13 ? 7.5 -14.258 -0.043 1 98.69 13 ARG B CA 1
ATOM 738 C C . ARG B 1 13 ? 8.602 -15.312 -0.109 1 98.69 13 ARG B C 1
ATOM 740 O O . ARG B 1 13 ? 9.164 -15.562 -1.177 1 98.69 13 ARG B O 1
ATOM 747 N N . LYS B 1 14 ? 8.875 -15.875 0.981 1 98.75 14 LYS B N 1
ATOM 748 C CA . LYS B 1 14 ? 9.898 -16.922 1.029 1 98.75 14 LYS B CA 1
ATOM 749 C C . LYS B 1 14 ? 9.531 -18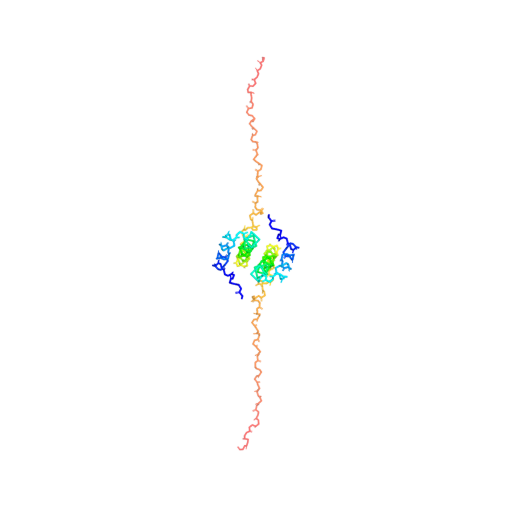.078 0.112 1 98.75 14 LYS B C 1
ATOM 751 O O . LYS B 1 14 ? 10.383 -18.578 -0.632 1 98.75 14 LYS B O 1
ATOM 756 N N . ASN B 1 15 ? 8.312 -18.547 0.217 1 98.56 15 ASN B N 1
ATOM 757 C CA . ASN B 1 15 ? 7.84 -19.625 -0.645 1 98.56 15 ASN B CA 1
ATOM 758 C C . ASN B 1 15 ? 7.934 -19.234 -2.119 1 98.56 15 ASN B C 1
ATOM 760 O O . ASN B 1 15 ? 8.406 -20.031 -2.939 1 98.56 15 ASN B O 1
ATOM 764 N N . ALA B 1 16 ? 7.516 -18.062 -2.412 1 98.62 16 ALA B N 1
ATOM 765 C CA . ALA B 1 16 ? 7.555 -17.562 -3.789 1 98.62 16 ALA B CA 1
ATOM 766 C C . ALA B 1 16 ? 8.984 -17.547 -4.32 1 98.62 16 ALA B C 1
ATOM 768 O O . ALA B 1 16 ? 9.234 -17.938 -5.465 1 98.62 16 ALA B O 1
ATOM 769 N N . GLN B 1 17 ? 9.898 -17.109 -3.459 1 98.44 17 GLN B N 1
ATOM 770 C CA . GLN B 1 17 ? 11.305 -17.094 -3.838 1 98.44 17 GLN B CA 1
ATOM 771 C C . GLN B 1 17 ? 11.812 -18.5 -4.105 1 98.44 17 GLN B C 1
ATOM 773 O O . GLN B 1 17 ? 12.531 -18.734 -5.082 1 98.44 17 GLN B O 1
ATOM 778 N N . SER B 1 18 ? 11.43 -19.375 -3.236 1 98.56 18 SER B N 1
ATOM 779 C CA . SER B 1 18 ? 11.883 -20.766 -3.352 1 98.56 18 SER B CA 1
ATOM 780 C C . SER B 1 18 ? 11.383 -21.406 -4.645 1 98.56 18 SER B C 1
ATOM 782 O O . SER B 1 18 ? 12.086 -22.219 -5.25 1 98.56 18 SER B O 1
ATOM 784 N N . TYR B 1 19 ? 10.258 -21.031 -5.098 1 97.56 19 TYR B N 1
ATOM 785 C CA . TYR B 1 19 ? 9.633 -21.641 -6.27 1 97.56 19 TYR B CA 1
ATOM 786 C C . TYR B 1 19 ? 9.867 -20.781 -7.508 1 97.56 19 TYR B C 1
ATOM 788 O O . TYR B 1 19 ? 9.438 -21.141 -8.609 1 97.56 19 TYR B O 1
ATOM 796 N N . GLY B 1 20 ? 10.469 -19.688 -7.406 1 97.5 20 GLY B N 1
ATOM 797 C CA . GLY B 1 20 ? 10.82 -18.828 -8.531 1 97.5 20 GLY B CA 1
ATOM 798 C C . GLY B 1 20 ? 9.656 -18.031 -9.062 1 97.5 20 GLY B C 1
ATOM 799 O O . GLY B 1 20 ? 9.586 -17.734 -10.258 1 97.5 20 GLY B O 1
ATOM 800 N N . ASP B 1 21 ? 8.68 -17.703 -8.203 1 97.75 21 ASP B N 1
ATOM 801 C CA . ASP B 1 21 ? 7.531 -16.875 -8.578 1 97.75 21 ASP B CA 1
ATOM 802 C C . ASP B 1 21 ? 7.848 -15.391 -8.43 1 97.75 21 ASP B C 1
ATOM 804 O O . ASP B 1 21 ? 7.492 -14.773 -7.422 1 97.75 21 ASP B O 1
ATOM 808 N N . ASP B 1 22 ? 8.352 -14.898 -9.445 1 98 22 ASP B N 1
ATOM 809 C CA . ASP B 1 22 ? 8.844 -13.531 -9.422 1 98 22 ASP B CA 1
ATOM 810 C C . ASP B 1 22 ? 7.691 -12.531 -9.359 1 98 22 ASP B C 1
ATOM 812 O O . ASP B 1 22 ? 7.82 -11.453 -8.766 1 98 22 ASP B O 1
ATOM 816 N N . VAL B 1 23 ? 6.59 -12.922 -9.938 1 98.56 23 VAL B N 1
ATOM 817 C CA . VAL B 1 23 ? 5.434 -12.031 -9.945 1 98.56 23 VAL B CA 1
ATOM 818 C C . VAL B 1 23 ? 4.922 -11.844 -8.516 1 98.56 23 VAL B C 1
ATOM 820 O O . VAL B 1 23 ? 4.723 -10.711 -8.07 1 98.56 23 VAL B O 1
ATOM 823 N N . LEU B 1 24 ? 4.781 -12.914 -7.875 1 98.69 24 LEU B N 1
ATOM 824 C CA . LEU B 1 24 ? 4.277 -12.836 -6.512 1 98.69 24 LEU B CA 1
ATOM 825 C C . LEU B 1 24 ? 5.266 -12.109 -5.605 1 98.69 24 LEU B C 1
ATOM 827 O O . LEU B 1 24 ? 4.863 -11.328 -4.742 1 98.69 24 LEU B O 1
ATOM 831 N N . VAL B 1 25 ? 6.531 -12.297 -5.773 1 98.81 25 VAL B N 1
ATOM 832 C CA . VAL B 1 25 ? 7.551 -11.586 -5.008 1 98.81 25 VAL B CA 1
ATOM 833 C C . VAL B 1 25 ? 7.426 -10.078 -5.258 1 98.81 25 VAL B C 1
ATOM 835 O O . VAL B 1 25 ? 7.398 -9.289 -4.316 1 98.81 25 VAL B O 1
ATOM 838 N N . ASP B 1 26 ? 7.285 -9.727 -6.508 1 98.81 26 ASP B N 1
ATOM 839 C CA . ASP B 1 26 ? 7.176 -8.32 -6.871 1 98.81 26 ASP B CA 1
ATOM 840 C C . ASP B 1 26 ? 5.934 -7.688 -6.242 1 98.81 26 ASP B C 1
ATOM 842 O O . ASP B 1 26 ? 5.992 -6.562 -5.738 1 98.81 26 ASP B O 1
ATOM 846 N N . VAL B 1 27 ? 4.871 -8.367 -6.262 1 98.88 27 VAL B N 1
ATOM 847 C CA . VAL B 1 27 ? 3.613 -7.824 -5.762 1 98.88 27 VAL B CA 1
ATOM 848 C C . VAL B 1 27 ? 3.668 -7.715 -4.238 1 98.88 27 VAL B C 1
ATOM 850 O O . VAL B 1 27 ? 3.203 -6.727 -3.662 1 98.88 27 VAL B O 1
ATOM 853 N N . LEU B 1 28 ? 4.23 -8.711 -3.623 1 98.88 28 LEU B N 1
ATOM 854 C CA . LEU B 1 28 ? 4.387 -8.672 -2.174 1 98.88 28 LEU B CA 1
ATOM 855 C C . LEU B 1 28 ? 5.305 -7.523 -1.758 1 98.88 28 LEU B C 1
ATOM 857 O O . LEU B 1 28 ? 5.043 -6.84 -0.767 1 98.88 28 LEU B O 1
ATOM 861 N N . ASP B 1 29 ? 6.316 -7.289 -2.49 1 98.81 29 ASP B N 1
ATOM 862 C CA . ASP B 1 29 ? 7.215 -6.176 -2.207 1 98.81 29 ASP B CA 1
ATOM 863 C C . ASP B 1 29 ? 6.5 -4.836 -2.375 1 98.81 29 ASP B C 1
ATOM 865 O O . ASP B 1 29 ? 6.688 -3.92 -1.573 1 98.81 29 ASP B O 1
ATOM 869 N N . ALA B 1 30 ? 5.758 -4.742 -3.381 1 98.88 30 ALA B N 1
ATOM 870 C CA . ALA B 1 30 ? 4.984 -3.527 -3.615 1 98.88 30 ALA B CA 1
ATOM 871 C C . ALA B 1 30 ? 3.969 -3.297 -2.498 1 98.88 30 ALA B C 1
ATOM 873 O O . ALA B 1 30 ? 3.76 -2.162 -2.064 1 98.88 30 ALA B O 1
ATOM 874 N N . LEU B 1 31 ? 3.371 -4.344 -2.098 1 98.88 31 LEU B N 1
ATOM 875 C CA . LEU B 1 31 ? 2.42 -4.242 -0.998 1 98.88 31 LEU B CA 1
ATOM 876 C C . LEU B 1 31 ? 3.105 -3.748 0.271 1 98.88 31 LEU B C 1
ATOM 878 O O . LEU B 1 31 ? 2.607 -2.836 0.936 1 98.88 31 LEU B O 1
ATOM 882 N N . ASP B 1 32 ? 4.215 -4.301 0.6 1 98.88 32 ASP B N 1
ATOM 883 C CA . ASP B 1 32 ? 4.957 -3.873 1.781 1 98.88 32 ASP B CA 1
ATOM 884 C C . ASP B 1 32 ? 5.332 -2.396 1.691 1 98.88 32 ASP B C 1
ATOM 886 O O . ASP B 1 32 ? 5.195 -1.655 2.668 1 98.88 32 ASP B O 1
ATOM 890 N N . ALA B 1 33 ? 5.754 -1.985 0.598 1 98.81 33 ALA B N 1
ATOM 891 C CA . ALA B 1 33 ? 6.125 -0.588 0.392 1 98.81 33 ALA B CA 1
ATOM 892 C C . ALA B 1 33 ? 4.918 0.331 0.568 1 98.81 33 ALA B C 1
ATOM 894 O O . ALA B 1 33 ? 5.012 1.37 1.225 1 98.81 33 ALA B O 1
ATOM 895 N N . ALA B 1 34 ? 3.838 -0.063 0.003 1 98.88 34 ALA B N 1
ATOM 896 C CA . ALA B 1 34 ? 2.621 0.74 0.096 1 98.88 34 ALA B CA 1
ATOM 897 C C . ALA B 1 34 ? 2.145 0.847 1.542 1 98.88 34 ALA B C 1
ATOM 899 O O . ALA B 1 34 ? 1.72 1.917 1.984 1 98.88 34 ALA B O 1
ATOM 900 N N . LEU B 1 35 ? 2.246 -0.244 2.244 1 98.88 35 LEU B N 1
ATOM 901 C CA . LEU B 1 35 ? 1.828 -0.26 3.641 1 98.88 35 LEU B CA 1
ATOM 902 C C . LEU B 1 35 ? 2.736 0.621 4.492 1 98.88 35 LEU B C 1
ATOM 904 O O . LEU B 1 35 ? 2.266 1.323 5.391 1 98.88 35 LEU B O 1
ATOM 908 N N . ASN B 1 36 ? 3.941 0.582 4.266 1 98.81 36 ASN B N 1
ATOM 909 C CA . ASN B 1 36 ? 4.887 1.431 4.98 1 98.81 36 ASN B CA 1
ATOM 910 C C . ASN B 1 3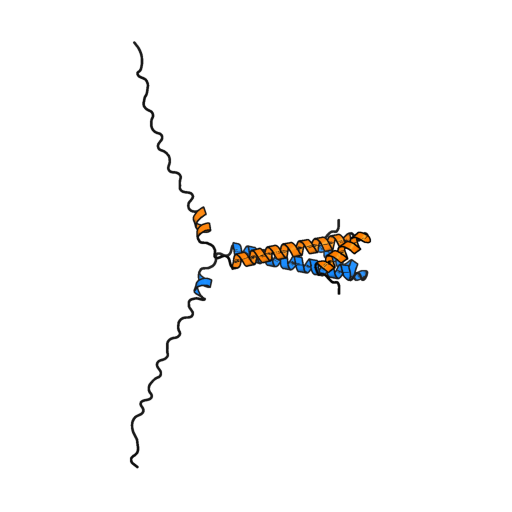6 ? 4.629 2.91 4.715 1 98.81 36 ASN B C 1
ATOM 912 O O . ASN B 1 36 ? 4.617 3.721 5.641 1 98.81 36 ASN B O 1
ATOM 916 N N . GLU B 1 37 ? 4.441 3.275 3.477 1 98.81 37 GLU B N 1
ATOM 917 C CA . GLU B 1 37 ? 4.152 4.656 3.105 1 98.81 37 GLU B CA 1
ATOM 918 C C . GLU B 1 37 ? 2.848 5.133 3.736 1 98.81 37 GLU B C 1
ATOM 920 O O . GLU B 1 37 ? 2.773 6.25 4.254 1 98.81 37 GLU B O 1
ATOM 925 N N . ARG B 1 38 ? 1.896 4.328 3.662 1 98.75 38 ARG B N 1
ATOM 926 C CA . ARG B 1 38 ? 0.619 4.609 4.305 1 98.75 38 ARG B CA 1
ATOM 927 C C . ARG B 1 38 ? 0.809 4.926 5.785 1 98.75 38 ARG B C 1
ATOM 929 O O . ARG B 1 38 ? 0.256 5.902 6.293 1 98.75 38 ARG B O 1
ATOM 936 N N . ASP B 1 39 ? 1.535 4.113 6.445 1 98.56 39 ASP B N 1
ATOM 937 C CA . ASP B 1 39 ? 1.766 4.289 7.875 1 98.56 39 ASP B CA 1
ATOM 938 C C . ASP B 1 39 ? 2.537 5.578 8.156 1 98.56 39 ASP B C 1
ATOM 940 O O . ASP B 1 39 ? 2.238 6.293 9.109 1 98.56 39 ASP B O 1
ATOM 944 N N . GLU B 1 40 ? 3.477 5.902 7.359 1 98.62 40 GLU B N 1
ATOM 945 C CA . GLU B 1 40 ? 4.238 7.141 7.5 1 98.62 40 GLU B CA 1
ATOM 946 C C . GLU B 1 40 ? 3.344 8.367 7.316 1 98.62 40 GLU B C 1
ATOM 948 O O . GLU B 1 40 ? 3.426 9.32 8.094 1 98.62 40 GLU B O 1
ATOM 953 N N . LEU B 1 41 ? 2.516 8.25 6.348 1 98.56 41 LEU B N 1
ATOM 954 C CA . LEU B 1 41 ? 1.589 9.344 6.086 1 98.56 41 LEU B CA 1
ATOM 955 C C . LEU B 1 41 ? 0.578 9.484 7.223 1 98.56 41 LEU B C 1
ATOM 957 O O . LEU B 1 41 ? 0.231 10.594 7.617 1 98.56 41 LEU B O 1
ATOM 961 N N . ARG B 1 42 ? 0.132 8.422 7.621 1 98.38 42 ARG B N 1
ATOM 962 C CA . ARG B 1 42 ? -0.772 8.438 8.766 1 98.38 42 ARG B CA 1
ATOM 963 C C . ARG B 1 42 ? -0.123 9.109 9.969 1 98.38 42 ARG B C 1
ATOM 965 O O . ARG B 1 42 ? -0.734 9.969 10.609 1 98.38 42 ARG B O 1
ATOM 972 N N . ASP B 1 43 ? 1.094 8.789 10.266 1 97.81 43 ASP B N 1
ATOM 973 C CA . ASP B 1 43 ? 1.823 9.383 11.383 1 97.81 43 ASP B CA 1
ATOM 974 C C . ASP B 1 43 ? 2.01 10.883 11.18 1 97.81 43 ASP B C 1
ATOM 976 O O . ASP B 1 43 ? 1.838 11.664 12.109 1 97.81 43 ASP B O 1
ATOM 980 N N . ALA B 1 44 ? 2.334 11.211 9.984 1 96.69 44 ALA B N 1
ATOM 981 C CA . ALA B 1 44 ? 2.521 12.617 9.656 1 96.69 44 ALA B CA 1
ATOM 982 C C . ALA B 1 44 ? 1.229 13.406 9.844 1 96.69 44 ALA B C 1
ATOM 984 O O . ALA B 1 44 ? 1.241 14.508 10.391 1 96.69 44 ALA B O 1
ATOM 985 N N . LEU B 1 45 ? 0.21 12.836 9.438 1 95.56 45 LEU B N 1
ATOM 986 C CA . LEU B 1 45 ? -1.097 13.477 9.547 1 95.56 45 LEU B CA 1
ATOM 987 C C . LEU B 1 45 ? -1.501 13.641 11.008 1 95.56 45 LEU B C 1
ATOM 989 O O . LEU B 1 45 ? -1.949 14.719 11.414 1 95.56 45 LEU B O 1
ATOM 993 N N . VAL B 1 46 ? -1.334 12.688 11.75 1 95.56 46 VAL B N 1
ATOM 994 C CA . VAL B 1 46 ? -1.661 12.711 13.172 1 95.56 46 VAL B CA 1
ATOM 995 C C . VAL B 1 46 ? -0.829 13.773 13.875 1 95.56 46 VAL B C 1
ATOM 997 O O . VAL B 1 46 ? -1.357 14.57 14.664 1 95.56 46 VAL B O 1
ATOM 1000 N N . ASN B 1 47 ? 0.403 13.836 13.594 1 93.56 47 ASN B N 1
ATOM 1001 C CA . ASN B 1 47 ? 1.289 14.844 14.164 1 93.56 47 ASN B CA 1
ATOM 1002 C C . ASN B 1 47 ? 0.836 16.25 13.812 1 93.56 47 ASN B C 1
ATOM 1004 O O . ASN B 1 47 ? 0.842 17.141 14.656 1 93.56 47 ASN B O 1
ATOM 1008 N N . ARG B 1 48 ? 0.374 16.406 12.594 1 89.38 48 ARG B N 1
ATOM 1009 C CA . ARG B 1 48 ? -0.068 17.719 12.133 1 89.38 48 ARG B CA 1
ATOM 1010 C C . ARG B 1 48 ? -1.347 18.141 12.844 1 89.38 48 ARG B C 1
ATOM 1012 O O . ARG B 1 48 ? -1.546 19.328 13.109 1 89.38 48 ARG B O 1
ATOM 1019 N N . ILE B 1 49 ? -2.127 17.266 13.094 1 86.5 49 ILE B N 1
ATOM 1020 C CA . ILE B 1 49 ? -3.408 17.547 13.734 1 86.5 49 ILE B CA 1
ATOM 1021 C C . ILE B 1 49 ? -3.184 17.922 15.195 1 86.5 49 ILE B C 1
ATOM 1023 O O . ILE B 1 49 ? -3.846 18.828 15.719 1 86.5 49 ILE B O 1
ATOM 1027 N N . PHE B 1 50 ? -2.25 17.469 15.766 1 85.88 50 PHE B N 1
ATOM 1028 C CA . PHE B 1 50 ? -2.117 17.641 17.203 1 85.88 50 PHE B CA 1
ATOM 1029 C C . PHE B 1 50 ? -0.965 18.594 17.531 1 85.88 50 PHE B C 1
ATOM 1031 O O . PHE B 1 50 ? -0.75 18.938 18.703 1 85.88 50 PHE B O 1
ATOM 1038 N N . THR B 1 51 ? -0.186 18.859 16.562 1 76.69 51 THR B N 1
ATOM 1039 C CA . THR B 1 51 ? 0.838 19.859 16.797 1 76.69 51 THR B CA 1
ATOM 1040 C C . THR B 1 51 ? 0.291 21.266 16.547 1 76.69 51 THR B C 1
ATOM 1042 O O . THR B 1 51 ? -0.341 21.516 15.516 1 76.69 51 THR B O 1
ATOM 1045 N N . THR B 1 52 ? -0.095 22.156 17.547 1 62.81 52 THR B N 1
ATOM 1046 C CA . THR B 1 52 ? -0.505 23.547 17.5 1 62.81 52 THR B CA 1
ATOM 1047 C C . THR B 1 52 ? 0.496 24.391 16.703 1 62.81 52 THR B C 1
ATOM 1049 O O . THR B 1 52 ? 1.707 24.25 16.906 1 62.81 52 THR B O 1
ATOM 1052 N N . PRO B 1 53 ? 0.048 24.859 15.477 1 56.66 53 PRO B N 1
ATOM 1053 C CA . PRO B 1 53 ? 1.014 25.703 14.773 1 56.66 53 PRO B CA 1
ATOM 1054 C C . PRO B 1 53 ? 1.835 26.578 15.711 1 56.66 53 PRO B C 1
ATOM 1056 O O . PRO B 1 53 ? 1.273 27.266 16.578 1 56.66 53 PRO B O 1
ATOM 1059 N N . SER B 1 54 ? 2.826 26.172 16.219 1 50.34 54 SER B N 1
ATOM 1060 C CA . SER B 1 54 ? 3.6 27.125 17 1 50.34 54 SER B CA 1
ATOM 1061 C C . SER B 1 54 ? 3.732 28.469 16.266 1 50.34 54 SER B C 1
ATOM 1063 O O . SER B 1 54 ? 3.984 28.484 15.062 1 50.34 54 SER B O 1
ATOM 1065 N N . THR B 1 55 ? 3.172 29.609 16.797 1 48.78 55 THR B N 1
ATOM 1066 C CA . THR B 1 55 ? 3.344 30.984 16.375 1 48.78 55 THR B CA 1
ATOM 1067 C C . THR B 1 55 ? 4.754 31.219 15.836 1 48.78 55 THR B C 1
ATOM 1069 O O . THR B 1 55 ? 5.004 32.219 15.148 1 48.78 55 THR B O 1
ATOM 1072 N N . GLU B 1 56 ? 5.73 30.484 16.375 1 49.44 56 GLU B N 1
ATOM 1073 C CA . GLU B 1 56 ? 7.125 30.844 16.125 1 49.44 56 GLU B CA 1
ATOM 1074 C C . GLU B 1 56 ? 7.539 30.5 14.695 1 49.44 56 GLU B C 1
ATOM 1076 O O . GLU B 1 56 ? 8.453 31.125 14.148 1 49.44 56 GLU B O 1
ATOM 1081 N N . ASP B 1 57 ? 7.074 29.578 14.047 1 47.66 57 ASP B N 1
ATOM 1082 C CA . ASP B 1 57 ? 7.523 29.344 12.68 1 47.66 57 ASP B CA 1
ATOM 1083 C C . ASP B 1 57 ? 6.914 30.359 11.711 1 47.66 57 ASP B C 1
ATOM 1085 O O . ASP B 1 57 ? 7.426 30.547 10.602 1 47.66 57 ASP B O 1
ATOM 1089 N N . ALA B 1 58 ? 5.836 30.938 11.984 1 46.22 58 ALA B N 1
ATOM 1090 C CA . ALA B 1 58 ? 5.293 32.031 11.195 1 46.22 58 ALA B CA 1
ATOM 1091 C C . ALA B 1 58 ? 6.137 33.281 11.359 1 46.22 58 ALA B C 1
ATOM 1093 O O . ALA B 1 58 ? 6.137 34.156 10.484 1 46.22 58 ALA B O 1
ATOM 1094 N N . ILE B 1 59 ? 6.73 33.5 12.594 1 45.22 59 ILE B N 1
ATOM 1095 C CA . ILE B 1 59 ? 7.449 34.75 12.852 1 45.22 59 ILE B CA 1
ATOM 1096 C C . ILE B 1 59 ? 8.859 34.656 12.273 1 45.22 59 ILE B C 1
ATOM 1098 O O . ILE B 1 59 ? 9.516 35.688 12.078 1 45.22 59 ILE B O 1
ATOM 1102 N N . SER B 1 60 ? 9.383 33.562 12.133 1 46.94 60 SER B N 1
ATOM 1103 C CA . SER B 1 60 ? 10.797 33.562 11.75 1 46.94 60 SER B CA 1
ATOM 1104 C C . SER B 1 60 ? 10.969 34.031 10.305 1 46.94 60 SER B C 1
ATOM 1106 O O . SER B 1 60 ? 12.078 34.344 9.875 1 46.94 60 SER B O 1
ATOM 1108 N N . GLU B 1 61 ? 10.023 33.688 9.508 1 48.25 61 GLU B N 1
ATOM 1109 C CA . GLU B 1 61 ? 10.281 34.156 8.148 1 48.25 61 GLU B CA 1
ATOM 1110 C C . GLU B 1 61 ? 10.195 35.688 8.062 1 48.25 61 GLU B C 1
ATOM 1112 O O . GLU B 1 61 ? 10.648 36.281 7.086 1 48.25 61 GLU B O 1
ATOM 1117 N N . ARG B 1 62 ? 9.398 36.219 8.984 1 45.91 62 ARG B N 1
ATOM 1118 C CA . ARG B 1 62 ? 9.234 37.656 8.812 1 45.91 62 ARG B CA 1
ATOM 1119 C C . ARG B 1 62 ? 10.484 38.406 9.266 1 45.91 62 ARG B C 1
ATOM 1121 O O . ARG B 1 62 ? 10.727 39.531 8.828 1 45.91 62 ARG B O 1
ATOM 1128 N N . ALA B 1 63 ? 11.273 37.875 10.281 1 46 63 ALA B N 1
ATOM 1129 C CA . ALA B 1 63 ? 12.211 38.812 10.891 1 46 63 ALA B CA 1
ATOM 1130 C C . ALA B 1 63 ? 13.523 38.875 10.125 1 46 63 ALA B C 1
ATOM 1132 O O . ALA B 1 63 ? 14.578 38.531 10.672 1 46 63 ALA B O 1
ATOM 1133 N N . GLU B 1 64 ? 13.672 38.469 8.859 1 45.94 64 GLU B N 1
ATOM 1134 C CA . GLU B 1 64 ? 15.008 38.812 8.391 1 45.94 64 GLU B CA 1
ATOM 1135 C C . GLU B 1 64 ? 15.289 40.312 8.578 1 45.94 64 GLU B C 1
ATOM 1137 O O . GLU B 1 64 ? 14.578 41.156 8.031 1 45.94 64 GLU B O 1
ATOM 1142 N N . PRO B 1 65 ? 15.812 40.688 9.789 1 46.75 65 PRO B N 1
ATOM 1143 C CA . PRO B 1 65 ? 16.188 42.094 10.031 1 46.75 65 PRO B CA 1
ATOM 1144 C C . PRO B 1 65 ? 16.969 42.688 8.883 1 46.75 65 PRO B C 1
ATOM 1146 O O . PRO B 1 65 ? 17.719 42 8.195 1 46.75 65 PRO B O 1
ATOM 1149 N N . THR B 1 66 ? 16.469 43.688 8.195 1 47.38 66 THR B N 1
ATOM 1150 C CA . THR B 1 66 ? 17.109 44.594 7.258 1 47.38 66 THR B CA 1
ATOM 1151 C C . THR B 1 66 ? 18.469 45.062 7.785 1 47.38 66 THR B C 1
ATOM 1153 O O . THR B 1 66 ? 18.547 45.656 8.867 1 47.38 66 THR B O 1
ATOM 1156 N N . SER B 1 67 ? 19.609 44.219 7.695 1 44.91 67 SER B N 1
ATOM 1157 C CA . SER B 1 67 ? 21 44.562 7.965 1 44.91 67 SER B CA 1
ATOM 1158 C C . SER B 1 67 ? 21.281 46 7.609 1 44.91 67 SER B C 1
ATOM 1160 O O . SER B 1 67 ? 21.031 46.438 6.484 1 44.91 67 SER B O 1
ATOM 1162 N N . LEU B 1 68 ? 21.281 46.844 8.633 1 45.84 68 LEU B N 1
ATOM 1163 C CA . LEU B 1 68 ? 21.688 48.25 8.672 1 45.84 68 LEU B CA 1
ATOM 1164 C C . LEU B 1 68 ? 23.016 48.469 7.934 1 45.84 68 LEU B C 1
ATOM 1166 O O . LEU B 1 68 ? 23.969 47.719 8.164 1 45.84 68 LEU B O 1
ATOM 1170 N N . ALA B 1 69 ? 23.031 49.125 6.828 1 48.03 69 ALA B N 1
ATOM 1171 C CA . ALA B 1 69 ? 24.109 49.719 6.035 1 48.03 69 ALA B CA 1
ATOM 1172 C C . ALA B 1 69 ? 25.156 50.375 6.926 1 48.03 69 ALA B C 1
ATOM 1174 O O . ALA B 1 69 ? 24.828 51.188 7.77 1 48.03 69 ALA B O 1
ATOM 1175 N N . ARG B 1 70 ? 26.281 49.594 7.27 1 49.16 70 ARG B N 1
ATOM 1176 C CA . ARG B 1 70 ? 27.438 50.125 7.988 1 49.16 70 ARG B CA 1
ATOM 1177 C C . ARG B 1 70 ? 27.953 51.406 7.328 1 49.16 70 ARG B C 1
ATOM 1179 O O . ARG B 1 70 ? 28.141 51.438 6.109 1 49.16 70 ARG B O 1
ATOM 1186 N N . PRO B 1 71 ? 27.844 52.562 7.93 1 46.78 71 PRO B N 1
ATOM 1187 C CA . PRO B 1 71 ? 28.438 53.781 7.41 1 46.78 71 PRO B CA 1
ATOM 1188 C C . PRO B 1 71 ? 29.938 53.656 7.141 1 46.78 71 PRO B C 1
ATOM 1190 O O . PRO B 1 71 ? 30.641 52.969 7.871 1 46.78 71 PRO B O 1
ATOM 1193 N N . GLU B 1 72 ? 30.391 53.531 5.91 1 41.12 72 GLU B N 1
ATOM 1194 C CA . GLU B 1 72 ? 31.766 53.562 5.438 1 41.12 72 GLU B CA 1
ATOM 1195 C C . GLU B 1 72 ? 32.531 54.75 6.012 1 41.12 72 GLU B C 1
ATOM 1197 O O . GLU B 1 72 ? 32.094 55.875 5.898 1 41.12 72 GLU B O 1
ATOM 1202 N N . SER B 1 73 ? 33.219 54.688 7.164 1 43.38 73 SER B N 1
ATOM 1203 C CA . SER B 1 73 ? 34.156 55.625 7.746 1 43.38 73 SER B CA 1
ATOM 1204 C C . SER B 1 73 ? 35.188 56.094 6.715 1 43.38 73 SER B C 1
ATOM 1206 O O . SER B 1 73 ? 35.844 55.281 6.074 1 43.38 73 SER B O 1
ATOM 1208 N N . SER B 1 74 ? 34.969 57.344 6.156 1 43.03 74 SER B N 1
ATOM 1209 C CA . SER B 1 74 ? 35.844 58.156 5.301 1 43.03 74 SER B CA 1
ATOM 1210 C C . SER B 1 74 ? 37.219 58.281 5.898 1 43.03 74 SER B C 1
ATOM 1212 O O . SER B 1 74 ? 37.406 58.875 6.961 1 43.03 74 SER B O 1
ATOM 1214 N N . GLU B 1 75 ? 38.062 57.281 5.816 1 44.16 75 GLU B N 1
ATOM 1215 C CA . GLU B 1 75 ? 39.5 57.344 6.141 1 44.16 75 GLU B CA 1
ATOM 1216 C C . GLU B 1 75 ? 40.156 58.531 5.473 1 44.16 75 GLU B C 1
ATOM 1218 O O . GLU B 1 75 ? 40.438 58.5 4.27 1 44.16 75 GLU B O 1
ATOM 1223 N N . MET B 1 76 ? 39.656 59.781 5.648 1 42.53 76 MET B N 1
ATOM 1224 C CA . MET B 1 76 ? 40.281 60.938 5.016 1 42.53 76 MET B CA 1
ATOM 1225 C C . MET B 1 76 ? 41.719 61.094 5.488 1 42.53 76 MET B C 1
ATOM 1227 O O . MET B 1 76 ? 42 61.969 6.316 1 42.53 76 MET B O 1
ATOM 1231 N N . LEU B 1 77 ? 42.406 60.188 6.047 1 41.66 77 LEU B N 1
ATOM 1232 C CA . LEU B 1 77 ? 43.688 60.656 6.543 1 41.66 77 LEU B CA 1
ATOM 1233 C C . LEU B 1 77 ? 44.625 61 5.391 1 41.66 77 LEU B C 1
ATOM 1235 O O . LEU B 1 77 ? 45.844 60.906 5.527 1 41.66 77 LEU B O 1
ATOM 1239 N N . ARG B 1 78 ? 44.188 61.562 4.277 1 36.31 78 ARG B N 1
ATOM 1240 C CA . ARG B 1 78 ? 45.188 61.625 3.223 1 36.31 78 ARG B CA 1
ATOM 1241 C C . ARG B 1 78 ? 46.469 62.344 3.723 1 36.31 78 ARG B C 1
ATOM 1243 O O . ARG B 1 78 ? 46.406 63.062 4.723 1 36.31 78 ARG B O 1
ATOM 1250 N N . SER B 1 79 ? 47.438 62.281 2.846 1 39.88 79 SER B N 1
ATOM 1251 C CA . SER B 1 79 ? 48.844 62.406 2.436 1 39.88 79 SER B CA 1
ATOM 1252 C C . SER B 1 79 ? 49.344 63.844 2.609 1 39.88 79 SER B C 1
ATOM 1254 O O . SER B 1 79 ? 48.656 64.812 2.244 1 39.88 79 SER B O 1
ATOM 1256 N N .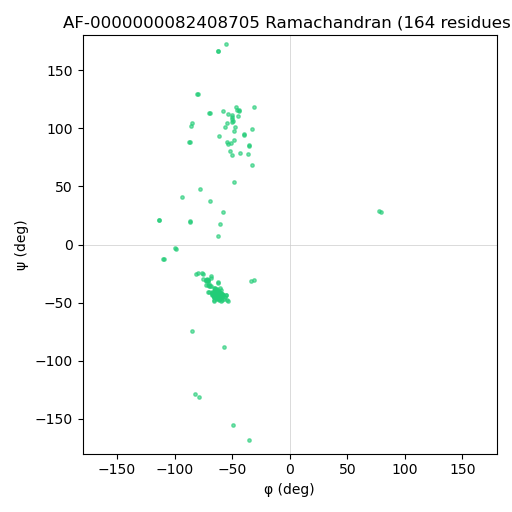 GLY B 1 80 ? 49.938 64 3.844 1 38 80 GLY B N 1
ATOM 1257 C CA . GLY B 1 80 ? 50.938 65.062 3.965 1 38 80 GLY B CA 1
ATOM 1258 C C . GLY B 1 80 ? 51.75 65.312 2.689 1 38 80 GLY B C 1
ATOM 1259 O O . GLY B 1 80 ? 52.594 64.5 2.322 1 38 80 GLY B O 1
ATOM 1260 N N . ASN B 1 81 ? 51.094 65.812 1.712 1 29.44 81 ASN B N 1
ATOM 1261 C CA . ASN B 1 81 ? 51.594 66.125 0.384 1 29.44 81 ASN B CA 1
ATOM 1262 C C . ASN B 1 81 ? 53.031 66.625 0.446 1 29.44 81 ASN B C 1
ATOM 1264 O O . ASN B 1 81 ? 53.5 67.062 1.491 1 29.44 81 ASN B O 1
ATOM 1268 N N . LYS B 1 82 ? 53.312 67.125 -0.761 1 30.97 82 LYS B N 1
ATOM 1269 C CA . LYS B 1 82 ? 54.188 67.188 -1.926 1 30.97 82 LYS B CA 1
ATOM 1270 C C . LYS B 1 82 ? 55.406 68.062 -1.644 1 30.97 82 LYS B C 1
ATOM 1272 O O . LYS B 1 82 ? 56.531 67.625 -1.73 1 30.97 82 LYS B O 1
ATOM 1277 N N . GLY B 1 83 ? 55.531 68.938 -2.715 1 29.7 83 GLY B N 1
ATOM 1278 C CA . GLY B 1 83 ? 56.5 69.312 -3.738 1 29.7 83 GLY B CA 1
ATOM 1279 C C . GLY B 1 83 ? 57.531 70.312 -3.223 1 29.7 83 GLY B C 1
ATOM 1280 O O . GLY B 1 83 ? 58.625 69.875 -2.857 1 29.7 83 GLY B O 1
ATOM 1281 N N . LEU B 1 84 ? 57.5 71.25 -4.113 1 30.03 84 LEU B N 1
ATOM 1282 C CA . LEU B 1 84 ? 58.438 72.188 -4.742 1 30.03 84 LEU B CA 1
ATOM 1283 C C . LEU B 1 84 ? 58.844 73.312 -3.756 1 30.03 84 LEU B C 1
ATOM 1285 O O . LEU B 1 84 ? 58.031 73.812 -2.99 1 30.03 84 LEU B O 1
#

Sequence (168 aa):
MTDLSPQGRAHLRKNAQSYGDDVLVDVLDALDAALNERDELRDALVNRIFTTPSTEDAISERAEPTSLARPESSEMLRSGNKGLMTDLSPQGRAHLRKNAQSYGDDVLVDVLDALDAALNERDELRDALVNRIFTTPSTEDAISERAEPTSLARPESSEMLRSGNKGL

Solvent-accessible surface area (backbone atoms only — not comparable to full-atom values): 10380 Å² total; per-residue (Å²): 134,78,62,74,47,74,67,37,43,52,50,51,40,51,53,23,60,75,72,66,36,60,61,58,38,51,51,52,51,51,31,53,51,30,46,51,52,26,52,50,37,46,51,51,37,52,50,57,72,70,48,71,80,57,71,59,69,68,47,59,72,65,59,67,72,82,79,76,83,74,80,80,81,82,83,73,87,79,73,88,67,73,81,116,133,78,62,74,48,74,67,37,44,52,51,50,38,50,51,24,59,74,70,65,37,61,62,59,36,51,50,53,52,50,30,51,52,31,46,51,51,28,52,52,35,48,51,50,38,54,48,57,70,70,48,72,81,59,70,62,72,69,49,59,72,66,61,68,73,79,79,76,80,75,80,79,78,79,79,72,72,76,74,86,77,82,85,131